Protein 2F15 (pdb70)

Secondary structure (DSSP, 8-state):
-EEEEEEEE-S--S-EEEEEGGGTT--PEEPEE-SS-EEEEEEEESEEEEEEEEETTEEE--TTS-EEE-TTS-EEEEEEEPP-TTTT-

Solvent-accessible surface area: 6033 Å² total; per-residue (Å²): 154,54,50,91,16,95,9,150,9,58,86,24,30,156,104,4,36,1,4,0,46,50,36,127,105,85,82,96,53,77,9,116,124,58,176,137,16,8,44,9,111,14,108,3,60,100,19,108,15,45,7,31,0,48,14,78,44,126,119,50,58,5,91,84,78,88,71,53,86,23,190,159,51,58,75,4,0,42,35,105,5,152,124,26,78,164,111,133,196

Nearest PDB structures (foldseek):
  2f15-assembly1_A  TM=1.011E+00  e=2.024E-17  Homo sapiens
  4y0g-assembly2_B  TM=9.960E-01  e=8.089E-15  Rattus norvegicus
  4yee-assembly4_D  TM=1.002E+00  e=5.958E-14  Rattus norvegicus
  6b2e-assembly1_B  TM=8.803E-01  e=8.785E-14  Homo sapiens
  2lu4-assembly1_A  TM=8.942E-01  e=1.225E-13  Rattus norvegicus

B-factor: mean 54.66, std 9.84, range [35.39, 110.93]

InterPro domains:
  IPR006828 Association with the SNF1 complex (ASC) domain [PF04739] (202-271)
  IPR006828 Association with the SNF1 complex (ASC) domain [SM01010] (182-272)
  IPR013783 Immunoglobulin-like fold [G3DSA:2.60.40.10] (68-163)
  IPR014756 Immunoglobulin E-set [SSF81296] (76-156)
  IPR032640 AMP-activated protein kinase, glycogen-binding domain [PF16561] (78-160)
  IPR037256 ASC domain superfamily [SSF160219] (175-272)
  IPR050827 CRP1/MDG1 DNA-binding & kinase subunit [PTHR10343] (1-272)

Foldseek 3Di:
DWDWAKDKDQPAADWKWKDWVQVDSPDTDTFPDDDSMTMDIDTGDAAKIWMWMQGPNDTHERPVADWDQDPVRDITGMDGHHHCPPVVD

Organism: Homo sapiens (NCBI:txid9606)

GO terms:
  GO:0031588 nucleotide-activated protein kinase complex (C, IDA)
  GO:0007165 signal transduction (P, TAS)
  GO:0005654 nucleoplasm (C, TAS)
  GO:0005788 endoplasmic reticulum lumen (C, TAS)
  GO:0005829 cytosol (C, TAS)
  GO:0005515 protein binding (F, IPI)
  GO:0004679 AMP-activated protein kinase activity (F, IDA)
  GO:0031669 cellular response to nutrient levels (P, IDA)

CATH classification: 2.60.40.10

Radius of gyration: 13.35 Å; Cα contacts (8 Å, |Δi|>4): 178; chains: 1; bounding box: 34×31×33 Å

Sequence (89 aa):
QARPTVIRWSEGGKEVFISGSFNNWSTKIPLIKSHNDFVAILDLPEGEHQYKFFVDGQWVHDPSEPVVTSQLGTINNLIHVKKSDFEVF

Structure (mmCIF, N/CA/C/O backbone):
data_2F15
#
_entry.id   2F15
#
_cell.length_a   69.723
_cell.length_b   69.723
_cell.length_c   118.491
_cell.angle_alpha   90.00
_cell.angle_beta   90.00
_cell.angle_gamma   120.00
#
_symmetry.space_group_name_H-M   'H 3 2'
#
loop_
_entity.id
_entity.type
_entity.pdbx_description
1 polymer "5'-AMP-activated protein kinase, beta-2 subunit"
2 water water
#
loop_
_atom_site.group_PDB
_atom_site.id
_atom_site.type_symbol
_atom_site.label_atom_id
_atom_site.label_alt_id
_atom_site.label_comp_id
_atom_site.label_asym_id
_atom_site.label_entity_id
_atom_site.label_seq_id
_atom_site.pdbx_PDB_ins_code
_atom_site.Cartn_x
_atom_site.Cartn_y
_atom_site.Cartn_z
_atom_site.occupancy
_atom_site.B_iso_or_equiv
_atom_site.auth_seq_id
_atom_site.auth_comp_id
_atom_site.auth_asym_id
_atom_site.auth_atom_id
_atom_site.pdbx_PDB_model_num
ATOM 1 N N . GLN A 1 8 ? -6.883 2.790 16.326 1.00 54.42 75 GLN A N 1
ATOM 2 C CA . GLN A 1 8 ? -7.693 2.687 15.070 1.00 56.32 75 GLN A CA 1
ATOM 3 C C . GLN A 1 8 ? -7.853 4.058 14.400 1.00 56.34 75 GLN A C 1
ATOM 4 O O . GLN A 1 8 ? -8.291 5.005 15.041 1.00 57.99 75 GLN A O 1
ATOM 10 N N . ALA A 1 9 ? -7.517 4.145 13.112 1.00 56.83 76 ALA A N 1
ATOM 11 C CA . ALA A 1 9 ? -7.364 5.430 12.405 1.00 55.43 76 ALA A CA 1
ATOM 12 C C . ALA A 1 9 ? -8.530 5.751 11.474 1.00 57.87 76 ALA A C 1
ATOM 13 O O . ALA A 1 9 ? -9.202 4.849 10.988 1.00 59.73 76 ALA A O 1
ATOM 15 N N . ARG A 1 10 ? -8.768 7.042 11.235 1.00 58.13 77 ARG A N 1
ATOM 16 C CA . ARG A 1 10 ? -9.793 7.524 10.296 1.00 59.87 77 ARG A CA 1
ATOM 17 C C . ARG A 1 10 ? -9.151 8.279 9.150 1.00 60.52 77 ARG A C 1
ATOM 18 O O . ARG A 1 10 ? -8.125 8.938 9.355 1.00 62.14 77 ARG A O 1
ATOM 26 N N . PRO A 1 11 ? -9.740 8.192 7.936 1.00 59.60 78 PRO A N 1
ATOM 27 C CA . PRO A 1 11 ? -9.359 9.212 6.947 1.00 57.06 78 PRO A CA 1
ATOM 28 C C . PRO A 1 11 ? -9.960 10.583 7.344 1.00 55.69 78 PRO A C 1
ATOM 29 O O . PRO A 1 11 ? -11.139 10.701 7.760 1.00 50.62 78 PRO A O 1
ATOM 33 N N . THR A 1 12 ? -9.123 11.610 7.282 1.00 55.30 79 THR A N 1
ATOM 34 C CA . THR A 1 12 ? -9.505 12.923 7.816 1.00 52.99 79 THR A CA 1
ATOM 35 C C . THR A 1 12 ? -9.04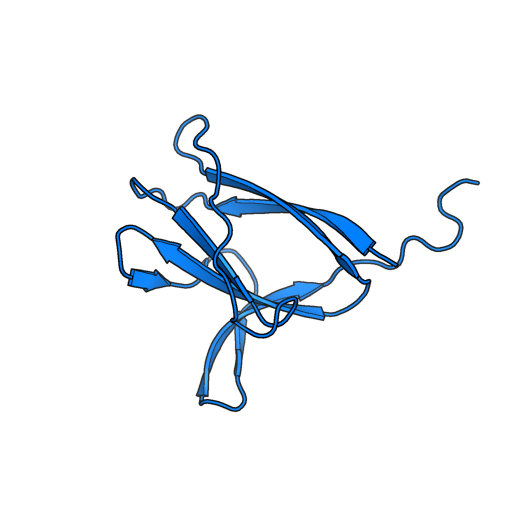8 13.952 6.825 1.00 50.59 79 THR A C 1
ATOM 36 O O . THR A 1 12 ? -7.904 13.941 6.375 1.00 49.13 79 THR A O 1
ATOM 40 N N . VAL A 1 13 ? -9.963 14.825 6.448 1.00 49.01 80 VAL A N 1
ATOM 41 C CA . VAL A 1 13 ? -9.651 15.767 5.408 1.00 47.32 80 VAL A CA 1
ATOM 42 C C . VAL A 1 13 ? -9.007 16.980 6.065 1.00 48.06 80 VAL A C 1
ATOM 43 O O . VAL A 1 13 ? -9.555 17.549 7.029 1.00 44.85 80 VAL A O 1
ATOM 47 N N . ILE A 1 14 ? -7.848 17.350 5.538 1.00 48.77 81 ILE A N 1
ATOM 48 C CA . ILE A 1 14 ? -7.236 18.610 5.953 1.00 51.49 81 ILE A CA 1
ATOM 49 C C . ILE A 1 14 ? -7.162 19.533 4.724 1.00 50.99 81 ILE A C 1
ATOM 50 O O . ILE A 1 14 ? -6.575 19.194 3.691 1.00 53.44 81 ILE A O 1
ATOM 55 N N . ARG A 1 15 ? -7.785 20.688 4.865 1.00 52.02 82 ARG A N 1
ATOM 56 C CA . ARG A 1 15 ? -7.802 21.693 3.811 1.00 53.46 82 ARG A CA 1
ATOM 57 C C . ARG A 1 15 ? -7.125 23.010 4.247 1.00 51.48 82 ARG A C 1
ATOM 58 O O . ARG A 1 15 ? -7.526 23.647 5.224 1.00 52.43 82 ARG A O 1
ATOM 66 N N . TRP A 1 16 ? -6.105 23.406 3.505 1.00 52.78 83 TRP A N 1
ATOM 67 C CA . TRP A 1 16 ? -5.499 24.727 3.679 1.00 57.77 83 TRP A CA 1
ATOM 68 C C . TRP A 1 16 ? -6.089 25.699 2.633 1.00 59.35 83 TRP A C 1
ATOM 69 O O . TRP A 1 16 ? -5.824 25.574 1.423 1.00 55.57 83 TRP A O 1
ATOM 80 N N . SER A 1 17 ? -6.851 26.676 3.108 1.00 61.90 84 SER A N 1
ATOM 81 C CA . SER A 1 17 ? -7.491 27.593 2.182 1.00 66.36 84 SER A CA 1
ATOM 82 C C . SER A 1 17 ? -7.009 29.056 2.233 1.00 67.85 84 SER A C 1
ATOM 83 O O . SER A 1 17 ? -7.676 29.928 1.696 1.00 70.24 84 SER A O 1
ATOM 86 N N . GLU A 1 18 ? -5.846 29.327 2.836 1.00 69.64 85 GLU A N 1
ATOM 87 C CA . GLU A 1 18 ? -5.266 30.686 2.829 1.00 68.47 85 GLU A CA 1
ATOM 88 C C . GLU A 1 18 ? -4.246 30.831 1.724 1.00 69.02 85 GLU A C 1
ATOM 89 O O . GLU A 1 18 ? -3.478 31.795 1.684 1.00 70.46 85 GLU A O 1
ATOM 95 N N . GLY A 1 19 ? -4.211 29.868 0.820 1.00 69.71 86 GLY A N 1
ATOM 96 C CA . GLY A 1 19 ? -3.341 30.004 -0.341 1.00 69.76 86 GLY A CA 1
ATOM 97 C C . GLY A 1 19 ? -1.865 29.998 -0.021 1.00 69.72 86 GLY A C 1
ATOM 98 O O . GLY A 1 19 ? -1.482 29.962 1.137 1.00 70.45 86 GLY A O 1
ATOM 99 N N . GLY A 1 20 ? -1.057 30.049 -1.074 1.00 68.14 87 GLY A N 1
ATOM 100 C CA . GLY A 1 20 ? 0.373 29.834 -1.022 1.00 68.54 87 GLY A CA 1
ATOM 101 C C . GLY A 1 20 ? 0.642 28.982 -2.227 1.00 68.07 87 GLY A C 1
ATOM 102 O O . GLY A 1 20 ? -0.285 28.660 -2.951 1.00 71.23 87 GLY A O 1
ATOM 103 N N . LYS A 1 21 ? 1.887 28.595 -2.457 1.00 69.04 88 LYS A N 1
ATOM 104 C CA . LYS A 1 21 ? 2.207 27.768 -3.620 1.00 68.53 88 LYS A CA 1
ATOM 105 C C . LYS A 1 21 ? 2.520 26.325 -3.249 1.00 68.23 88 LYS A C 1
ATOM 106 O O . LYS A 1 21 ? 2.120 25.401 -3.951 1.00 69.49 88 LYS A O 1
ATOM 112 N N . GLU A 1 22 ? 3.233 26.129 -2.146 1.00 67.52 89 GLU A N 1
ATOM 113 C CA . GLU A 1 22 ? 3.621 24.783 -1.701 1.00 66.00 89 GLU A CA 1
ATOM 114 C C . GLU A 1 22 ? 3.225 24.554 -0.235 1.00 63.93 89 GLU A C 1
ATOM 115 O O . GLU A 1 22 ? 3.750 25.228 0.655 1.00 64.70 89 GLU A O 1
ATOM 121 N N . VAL A 1 23 ? 2.290 23.638 0.021 1.00 59.55 90 VAL A N 1
ATOM 122 C CA . VAL A 1 23 ? 1.851 23.343 1.408 1.00 55.31 90 VAL A CA 1
ATOM 123 C C . VAL A 1 23 ? 2.198 21.906 1.892 1.00 54.74 90 VAL A C 1
ATOM 124 O O . VAL A 1 23 ? 2.148 20.931 1.093 1.00 55.02 90 VAL A O 1
ATOM 128 N N . PHE A 1 24 ? 2.579 21.810 3.177 1.00 50.89 91 PHE A N 1
ATOM 129 C CA . PHE A 1 24 ? 2.738 20.546 3.908 1.00 46.69 91 PHE A CA 1
ATOM 130 C C . PHE A 1 24 ? 2.097 20.613 5.259 1.00 46.51 91 PHE A C 1
ATOM 131 O O . PHE A 1 24 ? 1.898 21.682 5.809 1.00 47.32 91 PHE A O 1
ATOM 139 N N . ILE A 1 25 ? 1.838 19.447 5.833 1.00 44.32 92 ILE A N 1
ATOM 140 C CA . ILE A 1 25 ? 1.387 19.341 7.200 1.00 45.48 92 ILE A CA 1
ATOM 141 C C . ILE A 1 25 ? 2.310 18.377 7.966 1.00 46.90 92 ILE A C 1
ATOM 142 O O . ILE A 1 25 ? 2.841 17.422 7.393 1.00 48.06 92 ILE A O 1
ATOM 147 N N . SER A 1 26 ? 2.558 18.714 9.230 1.00 49.43 93 SER A N 1
ATOM 148 C CA . SER A 1 26 ? 3.178 17.845 10.202 1.00 46.38 93 SER A CA 1
ATOM 149 C C . SER A 1 26 ? 2.391 18.021 11.500 1.00 47.87 93 SER A C 1
ATOM 150 O O . SER A 1 26 ? 1.581 18.944 11.634 1.00 42.51 93 SER A O 1
ATOM 153 N N . GLY A 1 27 ? 2.585 17.125 12.461 1.00 47.17 94 GLY A N 1
ATOM 154 C CA . GLY A 1 27 ? 1.887 17.241 13.712 1.00 45.09 94 GLY A CA 1
ATOM 155 C C . GLY A 1 27 ? 2.271 16.191 14.749 1.00 48.26 94 GLY A C 1
ATOM 156 O O . GLY A 1 27 ? 3.168 15.373 14.528 1.00 46.00 94 GLY A O 1
ATOM 157 N N . SER A 1 28 ? 1.612 16.267 15.895 1.00 46.62 95 SER A N 1
ATOM 158 C CA . SER A 1 28 ? 1.835 15.364 17.013 1.00 47.51 95 SER A CA 1
ATOM 159 C C . SER A 1 28 ? 1.508 13.910 16.660 1.00 49.11 95 SER A C 1
ATOM 160 O O . SER A 1 28 ? 2.011 12.999 17.285 1.00 47.44 95 SER A O 1
ATOM 163 N N . PHE A 1 29 ? 0.657 13.706 15.653 1.00 49.51 96 PHE A N 1
ATOM 164 C CA . PHE A 1 29 ? 0.266 12.378 15.226 1.00 49.39 96 PHE A CA 1
ATOM 165 C C . PHE A 1 29 ? 1.452 11.577 14.720 1.00 50.74 96 PHE A C 1
ATOM 166 O O . PHE A 1 29 ? 1.475 10.391 14.939 1.00 56.25 96 PHE A O 1
ATOM 174 N N . ASN A 1 30 ? 2.432 12.202 14.064 1.00 50.96 97 ASN A N 1
ATOM 175 C CA . ASN A 1 30 ? 3.687 11.517 13.761 1.00 50.68 97 ASN A CA 1
ATOM 176 C C . ASN A 1 30 ? 4.907 12.030 14.563 1.00 48.83 97 ASN A C 1
ATOM 177 O O . ASN A 1 30 ? 6.048 11.863 14.137 1.00 48.38 97 ASN A O 1
ATOM 182 N N . ASN A 1 31 ? 4.658 12.656 15.714 1.00 49.48 98 ASN A N 1
ATOM 183 C CA . ASN A 1 31 ? 5.725 13.258 16.560 1.00 49.74 98 ASN A CA 1
ATOM 184 C C . ASN A 1 31 ? 6.571 14.335 15.884 1.00 50.22 98 ASN A C 1
ATOM 185 O O . ASN A 1 31 ? 7.755 14.512 16.234 1.00 44.62 98 ASN A O 1
ATOM 190 N N . TRP A 1 32 ? 5.979 15.070 14.928 1.00 49.61 99 TRP A N 1
ATOM 191 C CA . TRP A 1 32 ? 6.702 16.138 14.238 1.00 49.31 99 TRP A CA 1
ATOM 192 C C . TRP A 1 32 ? 7.975 15.592 13.574 1.00 49.20 99 TRP A C 1
ATOM 193 O O . TRP A 1 32 ? 9.043 16.220 13.589 1.00 47.35 99 TRP A O 1
ATOM 204 N N . SER A 1 33 ? 7.835 14.406 12.984 1.00 52.47 100 SER A N 1
ATOM 205 C CA . SER A 1 33 ? 8.957 13.654 12.420 1.00 50.84 100 SER A CA 1
ATOM 206 C C . SER A 1 33 ? 9.035 13.843 10.915 1.00 52.83 100 SER A C 1
ATOM 207 O O . SER A 1 33 ? 10.129 13.905 10.344 1.00 54.80 100 SER A O 1
ATOM 210 N N . THR A 1 34 ? 7.870 13.920 10.275 1.00 53.80 101 THR A N 1
ATOM 211 C CA . THR A 1 34 ? 7.800 14.097 8.824 1.00 53.47 101 THR A CA 1
ATOM 212 C C . THR A 1 34 ? 6.691 15.055 8.361 1.00 50.09 101 THR A C 1
ATOM 213 O O . THR A 1 34 ? 5.648 15.198 9.024 1.00 52.04 101 THR A O 1
ATOM 217 N N . LYS A 1 35 ? 6.934 15.723 7.240 1.00 47.01 102 LYS A N 1
ATOM 218 C CA . LYS A 1 35 ? 5.879 16.492 6.557 1.00 47.23 102 LYS A CA 1
ATOM 219 C C . LYS A 1 35 ? 5.195 15.797 5.352 1.00 45.02 102 LYS A C 1
ATOM 220 O O . LYS A 1 35 ? 5.836 15.209 4.461 1.00 45.67 102 LYS A O 1
ATOM 226 N N . ILE A 1 36 ? 3.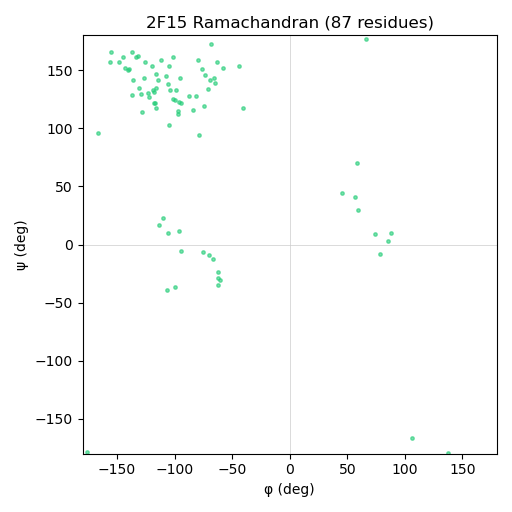877 15.881 5.371 1.00 45.07 103 ILE A N 1
ATOM 227 C CA . ILE A 1 36 ? 3.018 15.310 4.346 1.00 45.82 103 ILE A CA 1
ATOM 228 C C . ILE A 1 36 ? 2.529 16.413 3.369 1.00 45.90 103 ILE A C 1
ATOM 229 O O . ILE A 1 36 ? 1.978 17.410 3.790 1.00 43.86 103 ILE A O 1
ATOM 234 N N . PRO A 1 37 ? 2.749 16.235 2.055 1.00 48.48 104 PRO A N 1
ATOM 235 C CA . PRO A 1 37 ? 2.326 17.243 1.071 1.00 47.80 104 PRO A CA 1
ATOM 236 C C . PRO A 1 37 ? 0.797 17.397 0.974 1.00 48.12 104 PRO A C 1
ATOM 237 O O . PRO A 1 37 ? 0.051 16.414 1.110 1.00 49.07 104 PRO A O 1
ATOM 241 N N . LEU A 1 38 ? 0.324 18.623 0.773 1.00 46.53 105 LEU A N 1
ATOM 242 C CA . LEU A 1 38 ? -1.092 18.861 0.491 1.00 46.28 105 LEU A CA 1
ATOM 243 C C . LEU A 1 38 ? -1.269 19.155 -1.010 1.00 48.13 105 LEU A C 1
ATOM 244 O O . LEU A 1 38 ? -0.536 19.961 -1.586 1.00 48.80 105 LEU A O 1
ATOM 249 N N . ILE A 1 39 ? -2.264 18.496 -1.618 1.00 50.99 106 ILE A N 1
ATOM 250 C CA . ILE A 1 39 ? -2.548 18.557 -3.066 1.00 49.29 106 ILE A CA 1
ATOM 251 C C . ILE A 1 39 ? -3.347 19.808 -3.427 1.00 47.59 106 ILE A C 1
ATOM 252 O O . ILE A 1 39 ? -4.390 20.079 -2.844 1.00 45.94 106 ILE A O 1
ATOM 257 N N . LYS A 1 40 ? -2.838 20.557 -4.403 1.00 49.24 107 LYS A N 1
ATOM 258 C CA . LYS A 1 40 ? -3.501 21.744 -4.941 1.00 50.23 107 LYS A CA 1
ATOM 259 C C . LYS A 1 40 ? -4.822 21.416 -5.650 1.00 50.61 107 LYS A C 1
ATOM 260 O O . LYS A 1 40 ? -4.921 20.391 -6.332 1.00 48.48 107 LYS A O 1
ATOM 266 N N . SER A 1 41 ? -5.831 22.267 -5.431 1.00 51.77 108 SER A N 1
ATOM 267 C CA . SER A 1 41 ? -7.148 22.187 -6.088 1.00 54.59 108 SER A CA 1
ATOM 268 C C . SER A 1 41 ? -8.011 23.448 -5.921 1.00 55.39 108 SER A C 1
ATOM 269 O O . SER A 1 41 ? -8.715 23.580 -4.911 1.00 53.28 108 SER A O 1
ATOM 272 N N . HIS A 1 42 ? -7.959 24.341 -6.927 1.00 57.68 109 HIS A N 1
ATOM 273 C CA . HIS A 1 42 ? -8.772 25.595 -7.019 1.00 59.05 109 HIS A CA 1
ATOM 274 C C . HIS A 1 42 ? -8.612 26.602 -5.866 1.00 58.80 109 HIS A C 1
ATOM 275 O O . HIS A 1 42 ? -9.553 26.823 -5.074 1.00 57.18 109 HIS A O 1
ATOM 282 N N . ASN A 1 43 ? -7.441 27.241 -5.819 1.00 58.66 110 ASN A N 1
ATOM 283 C CA . ASN A 1 43 ? -7.052 28.169 -4.736 1.00 58.87 110 ASN A CA 1
ATOM 284 C C . ASN A 1 43 ? -6.599 27.415 -3.465 1.00 58.42 110 ASN A C 1
ATOM 285 O O . ASN A 1 43 ? -6.088 28.043 -2.527 1.00 57.55 110 ASN A O 1
ATOM 290 N N . ASP A 1 44 ? -6.783 26.086 -3.464 1.00 57.39 111 ASP A N 1
ATOM 291 C CA . ASP A 1 44 ? -6.807 25.273 -2.243 1.00 56.47 111 ASP A CA 1
ATOM 292 C C . ASP A 1 44 ? -5.846 24.132 -2.235 1.00 56.49 111 ASP A C 1
ATOM 293 O O . ASP A 1 44 ? -5.441 23.662 -3.290 1.00 55.90 111 ASP A O 1
ATOM 298 N N . PHE A 1 45 ? -5.499 23.689 -1.023 1.00 58.14 112 PHE A N 1
ATOM 299 C CA . PHE A 1 45 ? -4.565 22.580 -0.806 1.00 57.77 112 PHE A CA 1
ATOM 300 C C . PHE A 1 45 ? -5.210 21.579 0.139 1.00 56.29 112 PHE A C 1
ATOM 301 O O . PHE A 1 45 ? -5.748 21.955 1.166 1.00 58.01 112 PHE A O 1
ATOM 309 N N . VAL A 1 46 ? -5.207 20.304 -0.233 1.00 56.65 113 VAL A N 1
ATOM 310 C CA . VAL A 1 46 ? -5.895 19.331 0.597 1.00 55.54 113 VAL A CA 1
ATOM 311 C C . VAL A 1 46 ? -5.136 18.018 0.734 1.00 54.49 113 VAL A C 1
ATOM 312 O O . VAL A 1 46 ? -4.330 17.611 -0.109 1.00 53.22 113 VAL A O 1
ATOM 316 N N . ALA A 1 47 ? -5.372 17.385 1.870 1.00 55.02 114 ALA A N 1
ATOM 317 C CA . ALA A 1 47 ? -4.819 16.087 2.096 1.00 54.25 114 ALA A CA 1
ATOM 318 C C . ALA A 1 47 ? -5.833 15.322 2.882 1.00 51.13 114 ALA A C 1
ATOM 319 O O . ALA A 1 47 ? -6.746 15.906 3.517 1.00 52.49 114 ALA A O 1
ATOM 321 N N . ILE A 1 48 ? -5.673 14.008 2.851 1.00 52.56 115 ILE A N 1
ATOM 322 C CA . ILE A 1 48 ? -6.516 13.157 3.674 1.00 53.46 115 ILE A CA 1
ATOM 323 C C . ILE A 1 48 ? -5.627 12.321 4.602 1.00 54.79 115 ILE A C 1
ATOM 324 O O . ILE A 1 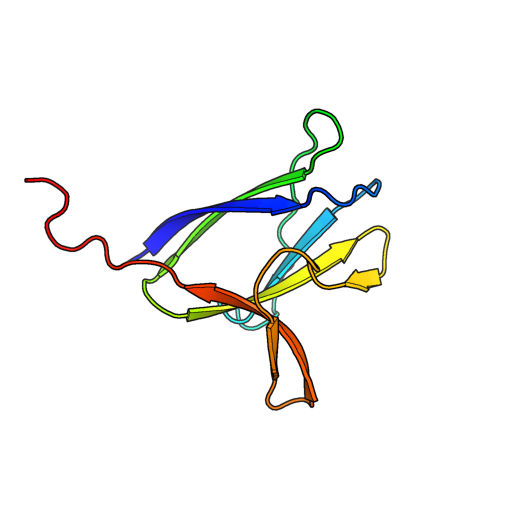48 ? -4.687 11.654 4.166 1.00 52.65 115 ILE A O 1
ATOM 329 N N . LEU A 1 49 ? -5.925 12.383 5.889 1.00 56.77 116 LEU A N 1
ATOM 330 C CA . LEU A 1 49 ? -5.019 11.791 6.844 1.00 60.35 116 LEU A CA 1
ATOM 331 C C . LEU A 1 49 ? -5.628 10.670 7.653 1.00 57.57 116 LEU A C 1
ATOM 332 O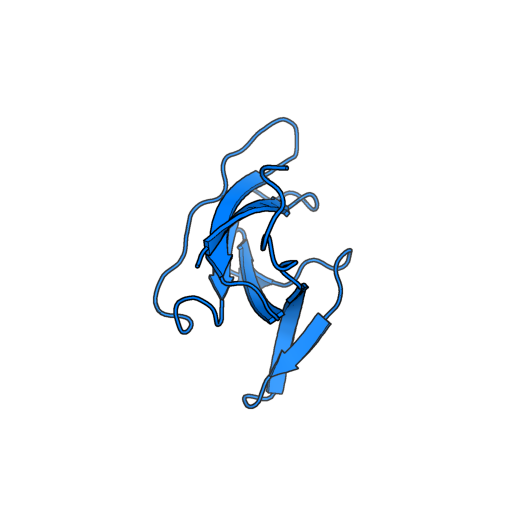 O . LEU A 1 49 ? -6.698 10.822 8.213 1.00 57.91 116 LEU A O 1
ATOM 337 N N . ASP A 1 50 ? -4.891 9.567 7.744 1.00 59.19 117 ASP A N 1
ATOM 338 C CA . ASP A 1 50 ? -5.238 8.459 8.608 1.00 59.44 117 ASP A CA 1
ATOM 339 C C . ASP A 1 50 ? -4.872 8.724 10.051 1.00 59.03 117 ASP A C 1
ATOM 340 O O . ASP A 1 50 ? -3.752 8.460 10.476 1.00 62.62 117 ASP A O 1
ATOM 345 N N . LEU A 1 51 ? -5.823 9.225 10.820 1.00 56.59 118 LEU A N 1
ATOM 346 C CA . LEU A 1 51 ? -5.528 9.641 12.178 1.00 56.58 118 LEU A CA 1
ATOM 347 C C . LEU A 1 51 ? -6.391 8.953 13.224 1.00 56.22 118 LEU A C 1
ATOM 348 O O . LEU A 1 51 ? -7.613 8.938 13.099 1.00 55.45 118 LEU A O 1
ATOM 353 N N . PRO A 1 52 ? -5.758 8.404 14.277 1.00 56.83 119 PRO A N 1
ATOM 354 C CA . PRO A 1 52 ? -6.481 7.774 15.377 1.00 58.25 119 PRO A CA 1
ATOM 355 C C . PRO A 1 52 ? -7.463 8.714 16.070 1.00 59.83 119 PRO A C 1
ATOM 356 O O . PRO A 1 52 ? -7.240 9.915 16.071 1.00 61.66 119 PRO A O 1
ATOM 360 N N . GLU A 1 53 ? -8.536 8.176 16.643 1.00 59.45 120 GLU A N 1
ATOM 361 C CA . GLU A 1 53 ? -9.461 8.963 17.469 1.00 61.09 120 GLU A CA 1
ATOM 362 C C . GLU A 1 53 ? -8.663 9.863 18.404 1.00 59.23 120 GLU A C 1
ATOM 363 O O . GLU A 1 53 ? -7.525 9.548 18.771 1.00 59.95 120 GLU A O 1
ATOM 369 N N . GLY A 1 54 ? -9.278 10.970 18.801 1.00 55.58 121 GLY A N 1
ATOM 370 C CA . GLY A 1 54 ? -8.676 11.865 19.770 1.00 51.33 121 GLY A CA 1
ATOM 371 C C . GLY A 1 54 ? -8.157 13.143 19.142 1.00 47.10 121 GLY A C 1
ATOM 372 O O . GLY A 1 54 ? -8.463 13.464 17.991 1.00 43.18 121 GLY A O 1
ATOM 373 N N . GLU A 1 55 ? -7.355 13.847 19.926 1.00 45.75 122 GLU A N 1
ATOM 374 C CA . GLU A 1 55 ? -6.929 15.207 19.625 1.00 44.65 122 GLU A CA 1
ATOM 375 C C . GLU A 1 55 ? -5.501 15.161 19.189 1.00 42.66 122 GLU A C 1
ATOM 376 O O . GLU A 1 55 ? -4.722 14.334 19.689 1.00 42.12 122 GLU A O 1
ATOM 382 N N . HIS A 1 56 ? -5.192 15.938 18.163 1.00 38.08 123 HIS A N 1
ATOM 383 C CA . HIS A 1 56 ?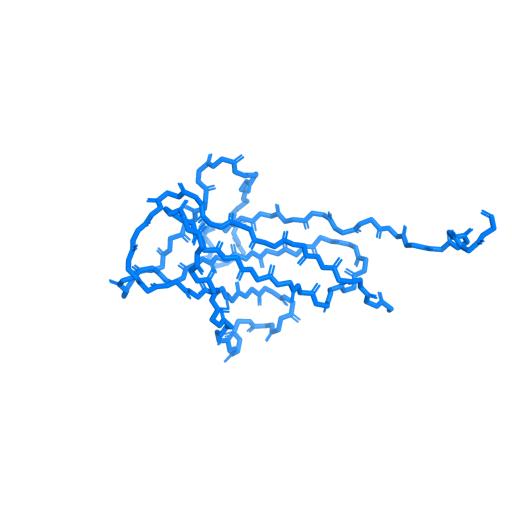 -3.872 15.988 17.576 1.00 37.36 123 HIS A CA 1
ATOM 384 C C . HIS A 1 56 ? -3.573 17.477 17.357 1.00 42.57 123 HIS A C 1
ATOM 385 O O . HIS A 1 56 ? -4.487 18.240 17.055 1.00 38.50 123 HIS A O 1
ATOM 392 N N . GLN A 1 57 ? -2.318 17.874 17.586 1.00 40.37 124 GLN A N 1
ATOM 393 C CA . GLN A 1 57 ? -1.813 19.192 17.237 1.00 41.59 124 GLN A CA 1
ATOM 394 C C . GLN A 1 57 ? -1.126 19.145 15.907 1.00 39.91 124 GLN A C 1
ATOM 395 O O . GLN A 1 57 ? -0.488 18.143 15.553 1.00 42.02 124 GLN A O 1
ATOM 401 N N . TYR A 1 58 ? -1.257 20.199 15.111 1.00 38.71 125 TYR A N 1
ATOM 402 C CA . TYR A 1 58 ? -0.628 20.149 13.756 1.00 37.60 125 TYR A CA 1
ATOM 403 C C . TYR A 1 58 ? -0.357 21.563 13.275 1.00 35.39 125 TYR A C 1
ATOM 404 O O . TYR A 1 58 ? -0.853 22.543 13.876 1.00 40.21 125 TYR A O 1
ATOM 413 N N . LYS A 1 59 ? 0.469 21.643 12.237 1.00 37.37 126 LYS A N 1
ATOM 414 C CA . LYS A 1 59 ? 0.897 22.910 11.691 1.00 39.71 126 LYS A CA 1
ATOM 415 C C . LYS A 1 59 ? 1.296 22.694 10.283 1.00 38.70 126 LYS A C 1
ATOM 416 O O . LYS A 1 59 ? 1.695 21.601 9.901 1.00 41.97 126 LYS A O 1
ATOM 422 N N . PHE A 1 60 ? 1.254 23.781 9.512 1.00 40.96 127 PHE A N 1
ATOM 423 C CA . PHE A 1 60 ? 1.580 23.734 8.120 1.00 40.37 127 PHE A CA 1
ATOM 424 C C . PHE A 1 60 ? 2.901 24.374 7.792 1.00 40.47 127 PHE A C 1
ATOM 425 O O . PHE A 1 60 ? 3.283 25.407 8.363 1.00 45.76 127 PHE A O 1
ATOM 433 N N . PHE A 1 61 ? 3.573 23.792 6.826 1.00 41.07 128 PHE A N 1
ATOM 434 C CA . PHE A 1 61 ? 4.767 24.390 6.240 1.00 43.75 128 PHE A CA 1
ATOM 435 C C . PHE A 1 61 ? 4.374 24.959 4.846 1.00 44.44 128 PHE A C 1
ATOM 436 O O . PHE A 1 61 ? 4.221 24.220 3.864 1.00 45.69 128 PHE A O 1
ATOM 444 N N . VAL A 1 62 ? 4.199 26.278 4.782 1.00 45.10 129 VAL A N 1
ATOM 445 C CA . VAL A 1 62 ? 3.698 26.965 3.583 1.00 44.93 129 VAL A CA 1
ATOM 446 C C . VAL A 1 62 ? 4.755 27.918 2.999 1.00 47.18 129 VAL A C 1
ATOM 447 O O . VAL A 1 62 ? 5.170 28.891 3.655 1.00 44.64 129 VAL A O 1
ATOM 451 N N . ASP A 1 63 ? 5.168 27.634 1.765 1.00 46.50 130 ASP A N 1
ATOM 452 C CA . ASP A 1 63 ? 6.211 28.397 1.077 1.00 50.57 130 ASP A CA 1
ATOM 453 C C . ASP A 1 63 ? 7.409 28.663 2.004 1.00 52.53 130 ASP A C 1
ATOM 454 O O . ASP A 1 63 ? 7.920 29.786 2.065 1.00 50.64 130 ASP A O 1
ATOM 459 N N . GLY A 1 64 ? 7.814 27.622 2.741 1.00 53.87 131 GLY A N 1
ATOM 460 C CA . GLY A 1 64 ? 9.023 27.655 3.562 1.00 56.61 131 GLY A CA 1
ATOM 461 C C . GLY A 1 64 ? 8.874 28.172 4.983 1.00 58.31 131 GLY A C 1
ATOM 462 O O . GLY A 1 64 ? 9.869 28.378 5.672 1.00 59.58 131 GLY A O 1
ATOM 463 N N . GLN A 1 65 ? 7.634 28.364 5.436 1.00 58.09 132 GLN A N 1
ATOM 464 C CA . GLN A 1 65 ? 7.366 28.935 6.748 1.00 56.68 132 GLN A CA 1
ATOM 465 C C . GLN A 1 65 ? 6.367 28.086 7.483 1.00 55.14 132 GLN A C 1
ATOM 466 O O . GLN A 1 65 ? 5.352 27.721 6.915 1.00 55.88 132 GLN A O 1
ATOM 472 N N . TRP A 1 66 ? 6.643 27.814 8.756 1.00 54.45 133 TRP A N 1
ATOM 473 C CA . TRP A 1 66 ? 5.710 27.144 9.639 1.00 53.63 133 TRP A CA 1
ATOM 474 C C . TRP A 1 66 ? 4.597 28.051 10.066 1.00 56.84 133 TRP A C 1
ATOM 475 O O . TRP A 1 66 ? 4.843 29.085 10.710 1.00 57.58 133 TRP A O 1
ATOM 486 N N . VAL A 1 67 ? 3.364 27.672 9.718 1.00 53.88 134 VAL A N 1
ATOM 487 C CA . VAL A 1 67 ? 2.225 28.537 9.951 1.00 54.62 134 VAL A CA 1
ATOM 488 C C . VAL A 1 67 ? 0.985 27.739 10.365 1.00 54.55 134 VAL A C 1
ATOM 489 O O . VAL A 1 67 ? 0.874 26.581 10.030 1.00 57.76 134 VAL A O 1
ATOM 493 N N . HIS A 1 68 ? 0.096 28.347 11.137 1.00 52.43 135 HIS A N 1
ATOM 494 C CA . HIS A 1 68 ? -1.154 27.731 11.496 1.00 55.03 135 HIS A CA 1
ATOM 495 C C . HIS A 1 68 ? -2.341 28.269 10.652 1.00 55.75 135 HIS A C 1
ATOM 496 O O . HIS A 1 68 ? -2.272 29.345 10.045 1.00 51.53 135 HIS A O 1
ATOM 503 N N . ASP A 1 69 ? -3.426 27.508 10.648 1.00 50.47 136 ASP A N 1
ATOM 504 C CA . ASP A 1 69 ? -4.635 27.907 9.972 1.00 51.28 136 ASP A CA 1
ATOM 505 C C . ASP A 1 69 ? -5.421 28.808 10.921 1.00 53.09 136 ASP A C 1
ATOM 506 O O . ASP A 1 69 ? -5.859 28.376 11.996 1.00 52.66 136 ASP A O 1
ATOM 511 N N . PRO A 1 70 ? -5.605 30.084 10.547 1.00 51.26 137 PRO A N 1
ATOM 512 C CA . PRO A 1 70 ? -6.367 30.960 11.437 1.00 53.52 137 PRO A CA 1
ATOM 513 C C . PRO A 1 70 ? -7.872 30.633 11.494 1.00 54.18 137 PRO A C 1
ATOM 514 O O . PRO A 1 70 ? -8.585 31.203 12.304 1.00 52.81 137 PRO A O 1
ATOM 518 N N . SER A 1 71 ? -8.364 29.749 10.636 1.00 56.88 138 SER A N 1
ATOM 519 C CA . SER A 1 71 ? -9.800 29.428 10.667 1.00 58.03 138 SER A CA 1
ATOM 520 C C . SER A 1 71 ? -10.142 28.176 11.535 1.00 58.44 138 SER A C 1
ATOM 521 O O . SER A 1 71 ? -11.330 27.867 11.771 1.00 53.74 138 SER A O 1
ATOM 524 N N . GLU A 1 72 ? -9.102 27.496 12.027 1.00 54.70 139 GLU A N 1
ATOM 525 C CA . GLU A 1 72 ? -9.257 26.304 12.870 1.00 53.33 139 GLU A CA 1
ATOM 526 C C . GLU A 1 72 ? -8.792 26.577 14.310 1.00 54.08 139 GLU A C 1
ATOM 527 O O . GLU A 1 72 ? -8.043 27.542 14.551 1.00 49.97 139 GLU A O 1
ATOM 533 N N . PRO A 1 73 ? -9.259 25.760 15.290 1.00 49.98 140 PRO A N 1
ATOM 534 C CA . PRO A 1 73 ? -8.853 26.055 16.660 1.00 44.89 140 PRO A CA 1
ATOM 535 C C . PRO A 1 73 ? -7.324 25.934 16.859 1.00 42.39 140 PRO A C 1
ATOM 536 O O . PRO A 1 73 ? -6.632 25.266 16.104 1.00 39.47 140 PRO A O 1
ATOM 540 N N . VAL A 1 74 ? -6.819 26.609 17.873 1.00 45.17 141 VAL A N 1
ATOM 541 C CA . VAL A 1 74 ? -5.402 26.584 18.149 1.00 44.84 141 VAL A CA 1
ATOM 542 C C . VAL A 1 74 ? -5.145 26.311 19.615 1.00 43.95 141 VAL A C 1
ATOM 543 O O . VAL A 1 74 ? -5.977 26.580 20.478 1.00 42.96 141 VAL A O 1
ATOM 547 N N . VAL A 1 75 ? -3.916 25.900 19.889 1.00 42.75 142 VAL A N 1
ATOM 548 C CA . VAL A 1 75 ? -3.503 25.571 21.212 1.00 44.88 142 VAL A CA 1
ATOM 549 C C . VAL A 1 75 ? -1.983 25.934 21.337 1.00 45.03 142 VAL A C 1
ATOM 550 O O . VAL A 1 75 ? -1.286 26.018 20.327 1.00 44.57 142 VAL A O 1
ATOM 554 N N . THR A 1 76 ? -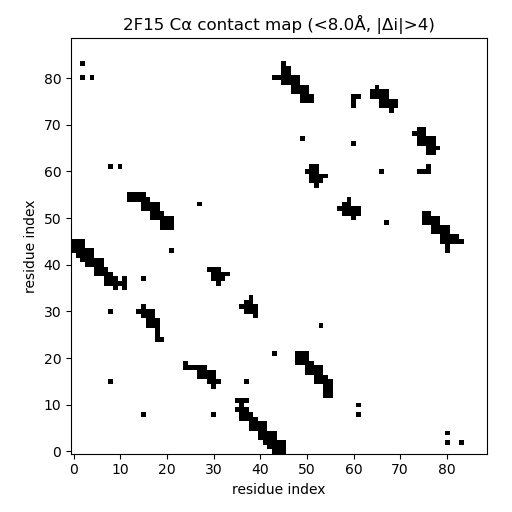1.499 26.157 22.558 1.00 46.12 143 THR A N 1
ATOM 555 C CA . THR A 1 76 ? -0.050 26.371 22.814 1.00 45.56 143 THR A CA 1
ATOM 556 C C . THR A 1 76 ? 0.637 25.061 23.255 1.00 46.47 143 THR A C 1
ATOM 557 O O . THR A 1 76 ? 0.221 24.436 24.251 1.00 44.56 143 THR A O 1
ATOM 561 N N . SER A 1 77 ? 1.665 24.634 22.519 1.00 46.26 144 SER A N 1
ATOM 562 C CA . SER A 1 77 ? 2.375 23.383 22.868 1.00 49.15 144 SER A CA 1
ATOM 563 C C . SER A 1 77 ? 3.190 23.480 24.180 1.00 49.19 144 SER A C 1
ATOM 564 O O . SER A 1 77 ? 3.262 24.559 24.795 1.00 43.50 144 SER A O 1
ATOM 567 N N . GLN A 1 78 ? 3.720 22.328 24.611 1.00 50.36 145 GLN A N 1
ATOM 568 C CA . GLN A 1 78 ? 4.659 22.236 25.738 1.00 53.42 145 GLN A CA 1
ATOM 569 C C . GLN A 1 78 ? 5.915 23.042 25.435 1.00 53.63 145 GLN A C 1
ATOM 570 O O . GLN A 1 78 ? 6.567 23.576 26.348 1.00 55.41 145 GLN A O 1
ATOM 576 N N . LEU A 1 79 ? 6.247 23.113 24.145 1.00 50.65 146 LEU A N 1
ATOM 577 C CA . LEU A 1 79 ? 7.342 23.939 23.662 1.00 49.05 146 LEU A CA 1
ATOM 578 C C . LEU A 1 79 ? 7.018 25.415 23.617 1.00 45.67 1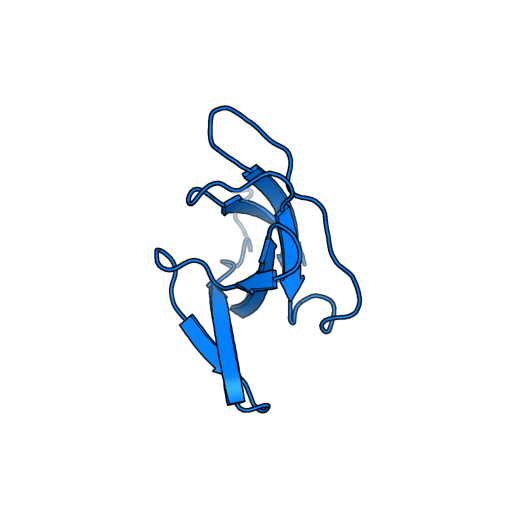46 LEU A C 1
ATOM 579 O O . LEU A 1 79 ? 7.905 26.189 23.352 1.00 49.33 146 LEU A O 1
ATOM 584 N N . GLY A 1 80 ? 5.774 25.812 23.879 1.00 45.05 147 GLY A N 1
ATOM 585 C CA . GLY A 1 80 ? 5.340 27.236 23.698 1.00 45.68 147 GLY A CA 1
ATOM 586 C C . GLY A 1 80 ? 4.873 27.687 22.294 1.00 48.42 147 GLY A C 1
ATOM 587 O O . GLY A 1 80 ? 4.532 28.872 22.085 1.00 49.76 147 GLY A O 1
ATOM 588 N N . THR A 1 81 ? 4.824 26.762 21.336 1.00 46.07 148 THR A N 1
ATOM 589 C CA . THR A 1 81 ? 4.405 27.086 19.959 1.00 49.71 148 THR A CA 1
ATOM 590 C C . THR A 1 81 ? 2.855 27.18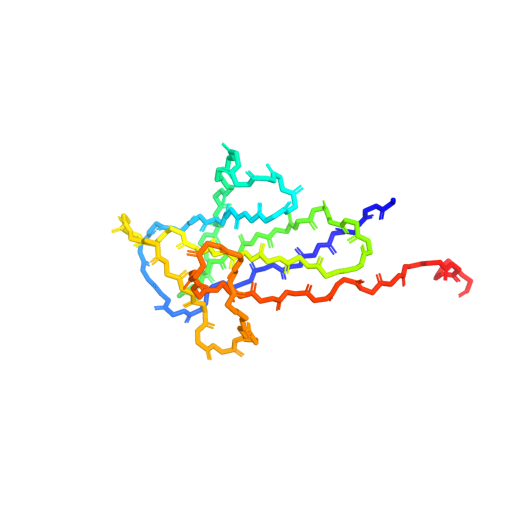4 19.792 1.00 50.00 148 THR A C 1
ATOM 591 O O . THR A 1 81 ? 2.115 26.668 20.636 1.00 51.46 148 THR A O 1
ATOM 595 N N . ILE A 1 82 ? 2.384 27.871 18.745 1.00 45.58 149 ILE A N 1
ATOM 596 C CA . ILE A 1 82 ? 0.957 27.911 18.427 1.00 46.82 149 ILE A CA 1
ATOM 597 C C . ILE A 1 82 ? 0.687 26.855 17.340 1.00 45.79 149 ILE A C 1
ATOM 598 O O . ILE A 1 82 ? 1.227 26.902 16.210 1.00 44.96 149 ILE A O 1
ATOM 603 N N . ASN A 1 83 ? -0.092 25.850 17.707 1.00 45.71 150 ASN A N 1
ATOM 604 C CA . ASN A 1 83 ? -0.369 24.745 16.786 1.00 42.61 150 ASN A CA 1
ATOM 605 C C . ASN A 1 83 ? -1.863 24.707 16.550 1.00 40.38 150 ASN A C 1
ATOM 606 O O . ASN A 1 83 ? -2.609 25.118 17.418 1.00 42.87 150 ASN A O 1
ATOM 611 N N . ASN A 1 84 ? -2.297 24.195 15.405 1.00 40.01 151 ASN A N 1
ATOM 612 C CA . ASN A 1 84 ? -3.744 23.940 15.237 1.00 42.75 151 ASN A CA 1
ATOM 613 C C . ASN A 1 84 ? -4.082 22.673 16.020 1.00 42.58 151 ASN A C 1
ATOM 614 O O . ASN A 1 84 ? -3.199 21.838 16.229 1.00 41.80 151 ASN A O 1
ATOM 619 N N . LEU A 1 85 ? -5.323 22.576 16.495 1.00 41.58 152 LEU A N 1
ATOM 620 C CA . LEU A 1 85 ? -5.775 21.372 17.142 1.00 42.13 152 LEU A CA 1
ATOM 621 C C . LEU A 1 85 ? -6.960 20.782 16.321 1.00 45.58 152 LEU A C 1
ATOM 622 O O . LEU A 1 85 ? -7.881 21.529 15.933 1.00 40.13 152 LEU A O 1
ATOM 627 N N . ILE A 1 86 ? -6.891 19.482 16.022 1.00 43.23 153 ILE A N 1
ATOM 628 C CA . ILE A 1 86 ? -8.042 18.754 15.419 1.00 45.19 153 ILE A CA 1
ATOM 629 C C . ILE A 1 86 ? -8.532 17.668 16.377 1.00 45.93 153 ILE A C 1
ATOM 630 O O . ILE A 1 86 ? -7.726 16.966 16.988 1.00 45.66 153 ILE A O 1
ATOM 635 N N . HIS A 1 87 ? -9.838 17.560 16.560 1.00 46.41 154 HIS A N 1
ATOM 636 C CA . HIS A 1 87 ? -10.377 16.404 17.230 1.00 50.34 154 HIS A CA 1
ATOM 637 C C . HIS A 1 87 ? -10.905 15.410 16.197 1.00 51.88 154 HIS A C 1
ATOM 638 O O . HIS A 1 87 ? -11.741 15.753 15.350 1.00 46.29 154 HIS A O 1
ATOM 645 N N . VAL A 1 88 ? -10.387 14.186 16.277 1.00 56.60 155 VAL A N 1
ATOM 646 C CA . VAL A 1 88 ? -10.873 13.055 15.475 1.00 60.78 155 VAL A CA 1
ATOM 647 C C . VAL A 1 88 ? -11.918 12.241 16.275 1.00 62.71 155 VAL A C 1
ATOM 648 O O . VAL A 1 88 ? -11.649 11.759 17.393 1.00 62.66 155 VAL A O 1
ATOM 652 N N . LYS A 1 89 ? -13.120 12.131 15.710 1.00 62.72 156 LYS A N 1
ATOM 653 C CA . LYS A 1 89 ? -14.241 11.458 16.375 1.00 64.44 156 LYS A CA 1
ATOM 654 C C . LYS A 1 89 ? -14.025 9.942 16.360 1.00 61.93 156 LYS A C 1
ATOM 655 O O . LYS A 1 89 ? -13.427 9.392 15.408 1.00 56.89 156 LYS A O 1
ATOM 661 N N . LYS A 1 90 ? -14.470 9.270 17.416 1.00 60.90 157 LYS A N 1
ATOM 662 C CA . LYS A 1 90 ? -14.344 7.805 17.432 1.00 65.15 157 LYS A CA 1
ATOM 663 C C . LYS A 1 90 ? -15.302 7.244 16.390 1.00 61.22 157 LYS A C 1
ATOM 664 O O . LYS A 1 90 ? -16.387 7.784 16.198 1.00 59.65 157 LYS A O 1
ATOM 670 N N . SER A 1 91 ? -14.890 6.197 15.685 1.00 64.55 158 SER A N 1
ATOM 671 C CA . SER A 1 91 ? -15.794 5.604 14.678 1.00 65.38 158 SER A CA 1
ATOM 672 C C . SER A 1 91 ? -16.413 4.257 15.096 1.00 66.63 158 SER A C 1
ATOM 673 O O . SER A 1 91 ? -17.050 3.590 14.273 1.00 67.64 158 SER A O 1
ATOM 676 N N . ASP A 1 92 ? -16.227 3.894 16.367 1.00 66.63 159 ASP A N 1
ATOM 677 C CA . ASP A 1 92 ? -16.894 2.746 17.012 1.00 66.16 159 ASP A CA 1
ATOM 678 C C . ASP A 1 92 ? -18.383 2.554 16.648 1.00 66.34 159 ASP A C 1
ATOM 679 O O . ASP A 1 92 ? -19.214 3.430 16.902 1.00 66.78 159 ASP A O 1
ATOM 684 N N . PHE A 1 93 ? -18.703 1.412 16.028 1.00 65.03 160 PHE A N 1
ATOM 685 C CA . PHE A 1 93 ? -20.091 1.028 15.731 1.00 63.80 160 PHE A CA 1
ATOM 686 C C . PHE A 1 93 ? -20.775 1.786 14.592 1.00 63.74 160 PHE A C 1
ATOM 687 O O . PHE A 1 93 ? -22.004 1.634 14.383 1.00 63.38 160 PHE A O 1
ATOM 695 N N . GLU A 1 94 ? -20.014 2.591 13.855 1.00 61.93 161 GLU A N 1
ATOM 696 C CA . GLU A 1 94 ? -20.553 3.281 12.672 1.00 63.82 161 GLU A CA 1
ATOM 697 C C . GLU A 1 94 ? -20.964 2.414 11.491 1.00 61.98 161 GLU A C 1
ATOM 698 O O . GLU A 1 94 ? -21.604 2.919 10.593 1.00 64.50 161 GLU A O 1
ATOM 704 N N . VAL A 1 95 ? -20.588 1.131 11.477 1.00 66.25 162 VAL A N 1
ATOM 705 C CA . VAL A 1 95 ? -21.113 0.180 10.471 1.00 63.73 162 VAL A CA 1
ATOM 706 C C . VAL A 1 95 ? -22.609 -0.027 10.534 1.00 65.34 162 VAL A C 1
ATOM 707 O O . VAL A 1 95 ? -23.206 -0.365 9.531 1.00 68.22 162 VAL A O 1
ATOM 711 N N . PHE A 1 96 ? -23.221 0.123 11.702 1.00 65.39 163 PHE A N 1
ATOM 712 C CA . PHE A 1 96 ? -24.613 -0.299 11.854 1.00 65.64 163 PHE A CA 1
ATOM 713 C C . PHE A 1 96 ? -25.601 0.750 11.415 1.00 65.55 163 PHE A C 1
ATOM 714 O O . PHE A 1 96 ? -25.301 1.915 11.539 1.00 67.56 163 PHE A O 1
#